Protein AF-A0A2W4MHC5-F1 (afdb_monomer_lite)

Structure (mmCIF, N/CA/C/O backbone):
data_AF-A0A2W4MHC5-F1
#
_entry.id   AF-A0A2W4MHC5-F1
#
loop_
_atom_site.group_PDB
_atom_site.id
_atom_site.type_symbol
_atom_site.label_atom_id
_atom_site.label_alt_id
_atom_site.label_comp_id
_atom_site.label_asym_id
_atom_site.label_entity_id
_atom_site.label_seq_id
_atom_site.pdbx_PDB_ins_code
_atom_site.Cartn_x
_atom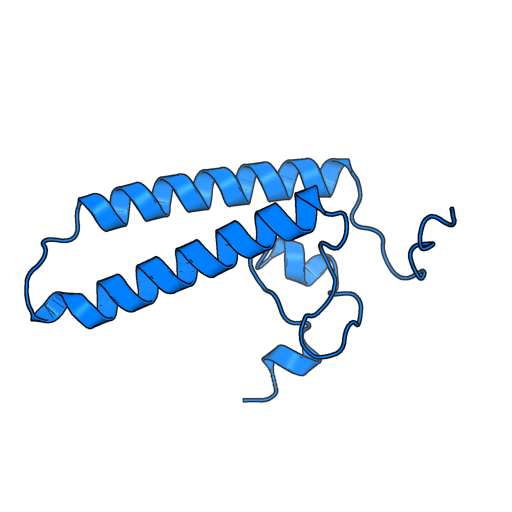_site.Cartn_y
_atom_site.Cartn_z
_atom_site.occupancy
_atom_site.B_iso_or_equiv
_atom_site.auth_seq_id
_atom_site.auth_comp_id
_atom_site.auth_asym_id
_atom_site.auth_atom_id
_atom_site.pdbx_PDB_model_num
ATOM 1 N N . MET A 1 1 ? -24.191 -15.139 8.089 1.00 38.94 1 MET A N 1
ATOM 2 C CA . MET A 1 1 ? -22.779 -15.408 7.753 1.00 38.94 1 MET A CA 1
ATOM 3 C C . MET A 1 1 ? -22.024 -14.161 8.155 1.00 38.94 1 MET A C 1
ATOM 5 O O . MET A 1 1 ? -22.230 -13.116 7.558 1.00 38.94 1 MET A O 1
ATOM 9 N N . THR A 1 2 ? -21.376 -14.237 9.312 1.00 36.88 2 THR A N 1
ATOM 10 C CA . THR A 1 2 ? -20.936 -13.095 10.118 1.00 36.88 2 THR A CA 1
ATOM 11 C C . THR A 1 2 ? -19.837 -12.324 9.402 1.00 36.88 2 THR A C 1
ATOM 13 O O . THR A 1 2 ? -18.741 -12.848 9.234 1.00 36.88 2 THR A O 1
ATOM 16 N N . ALA A 1 3 ? -20.142 -11.093 8.989 1.00 37.75 3 ALA A N 1
ATOM 17 C CA . ALA A 1 3 ? -19.126 -10.117 8.626 1.00 37.75 3 ALA A CA 1
ATOM 18 C C . ALA A 1 3 ? -18.165 -9.974 9.822 1.00 37.75 3 ALA A C 1
ATOM 20 O O . ALA A 1 3 ? -18.647 -9.722 10.935 1.00 37.75 3 ALA A O 1
ATOM 21 N N . PRO A 1 4 ? -16.850 -10.196 9.657 1.00 45.12 4 PRO A N 1
ATOM 22 C CA . PRO A 1 4 ? -15.910 -9.966 10.741 1.00 45.12 4 PRO A CA 1
ATOM 23 C C . PRO A 1 4 ? -15.960 -8.476 11.087 1.00 45.12 4 PRO A C 1
ATOM 25 O O . PRO A 1 4 ? -15.674 -7.620 10.254 1.00 45.12 4 PRO A O 1
ATOM 28 N N . GLN A 1 5 ? -16.419 -8.172 12.301 1.00 37.91 5 GLN A N 1
ATOM 29 C CA . GLN A 1 5 ? -16.481 -6.801 12.790 1.00 37.91 5 GLN A CA 1
ATOM 30 C C . GLN A 1 5 ? -15.057 -6.229 12.880 1.00 37.91 5 GLN A C 1
ATOM 32 O O . GLN A 1 5 ? -14.184 -6.908 13.432 1.00 37.91 5 GLN A O 1
ATOM 37 N N . PRO A 1 6 ? -14.813 -5.002 12.382 1.00 47.06 6 PRO A N 1
ATOM 38 C CA . PRO A 1 6 ? -13.512 -4.363 12.483 1.00 47.06 6 PRO A CA 1
ATOM 39 C C . PRO A 1 6 ? -13.233 -4.057 13.957 1.00 47.06 6 PRO A C 1
ATOM 41 O O . PRO A 1 6 ? -13.994 -3.358 14.628 1.00 47.06 6 PRO A O 1
ATOM 44 N N . ILE A 1 7 ? -12.154 -4.633 14.479 1.00 44.97 7 ILE A N 1
ATOM 45 C CA . ILE A 1 7 ? -11.640 -4.329 15.814 1.00 44.97 7 ILE A CA 1
ATOM 46 C C . ILE A 1 7 ? -11.216 -2.857 15.863 1.00 44.97 7 ILE A C 1
ATOM 48 O O . ILE A 1 7 ? -10.450 -2.379 15.031 1.00 44.97 7 ILE A O 1
ATOM 52 N N . ALA A 1 8 ? -11.792 -2.139 16.825 1.00 42.66 8 ALA A N 1
ATOM 53 C CA . ALA A 1 8 ? -11.696 -0.697 16.981 1.00 42.66 8 ALA A CA 1
ATOM 54 C C . ALA A 1 8 ? -10.255 -0.221 17.235 1.00 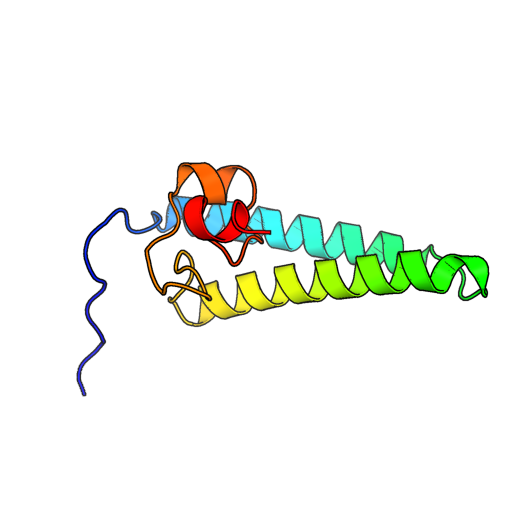42.66 8 ALA A C 1
ATOM 56 O O . ALA A 1 8 ? -9.596 -0.681 18.167 1.00 42.66 8 ALA A O 1
ATOM 57 N N . GLY A 1 9 ? -9.824 0.755 16.434 1.00 44.06 9 GLY A N 1
ATOM 58 C CA . GLY A 1 9 ? -8.581 1.508 16.597 1.00 44.06 9 GLY A CA 1
ATOM 59 C C . GLY A 1 9 ? -8.190 2.192 15.288 1.00 44.06 9 GLY A C 1
ATOM 60 O O . GLY A 1 9 ? -7.330 1.682 14.587 1.00 44.06 9 GLY A O 1
ATOM 61 N N . GLU A 1 10 ? -8.866 3.300 14.956 1.00 51.19 10 GLU A N 1
ATOM 62 C CA . GLU A 1 10 ? -8.645 4.140 13.759 1.00 51.19 10 GLU A CA 1
ATOM 63 C C . GLU A 1 10 ? -8.923 3.441 12.418 1.00 51.19 10 GLU A C 1
ATOM 65 O O . GLU A 1 10 ? -8.033 3.108 11.643 1.00 51.19 10 GLU A O 1
ATOM 70 N N . THR A 1 11 ? -10.206 3.256 12.099 1.00 58.47 11 THR A N 1
ATOM 71 C CA . THR A 1 11 ? -10.619 2.945 10.725 1.00 58.47 11 THR A CA 1
ATOM 72 C C . THR A 1 11 ? -10.156 4.064 9.796 1.00 58.47 11 THR A C 1
ATOM 74 O O . THR A 1 11 ? -10.546 5.220 9.984 1.00 58.47 11 THR A O 1
ATOM 77 N N . VAL A 1 12 ? -9.346 3.722 8.795 1.00 64.19 12 VAL A N 1
ATOM 78 C CA . VAL A 1 12 ? -8.962 4.636 7.715 1.00 64.19 12 VAL A CA 1
ATOM 79 C C . VAL A 1 12 ? -10.250 5.203 7.102 1.00 64.19 12 VAL A C 1
ATOM 81 O O . VAL A 1 12 ? -11.110 4.441 6.660 1.00 64.19 12 VAL A O 1
ATOM 84 N N . SER A 1 13 ? -10.429 6.530 7.142 1.00 73.69 13 SER A N 1
ATOM 85 C CA . SER A 1 13 ? -11.628 7.183 6.591 1.00 73.69 13 SER A CA 1
ATOM 86 C C . SER A 1 13 ? -11.812 6.794 5.116 1.00 73.69 13 SER A C 1
ATOM 88 O O . SER A 1 13 ? -10.812 6.708 4.400 1.00 73.69 13 SER A O 1
ATOM 90 N N . PRO A 1 14 ? -13.045 6.597 4.616 1.00 74.94 14 PRO A N 1
ATOM 91 C CA . PRO A 1 14 ? -13.279 6.306 3.200 1.00 74.94 14 PRO A CA 1
ATOM 92 C C . PRO A 1 14 ? -12.684 7.369 2.259 1.00 74.94 14 PRO A C 1
ATOM 94 O O . PRO A 1 14 ? -12.181 7.032 1.191 1.00 74.94 14 PRO A O 1
ATOM 97 N N . GLU A 1 15 ? -12.660 8.638 2.671 1.00 80.44 15 GLU A N 1
ATOM 98 C CA . GLU A 1 15 ? -12.024 9.731 1.916 1.00 80.44 15 GLU A CA 1
ATOM 99 C C . GLU A 1 15 ? -10.496 9.587 1.878 1.00 80.44 15 GLU A C 1
ATOM 101 O O . GLU A 1 15 ? -9.853 9.811 0.852 1.00 80.44 15 GLU A O 1
ATOM 106 N N . LEU A 1 16 ? -9.913 9.165 3.002 1.00 80.75 16 LEU A N 1
ATOM 107 C CA . LEU A 1 16 ? -8.485 8.906 3.117 1.00 80.75 16 LEU A CA 1
ATOM 108 C C . LEU A 1 16 ? -8.082 7.689 2.279 1.00 80.75 16 LEU A C 1
ATOM 110 O O . LEU A 1 16 ? -7.086 7.760 1.569 1.00 80.75 16 LEU A O 1
ATOM 114 N N . LEU A 1 17 ? -8.868 6.609 2.305 1.00 81.12 17 LEU A N 1
ATOM 115 C CA . LEU A 1 17 ? -8.656 5.435 1.455 1.00 81.12 17 LEU A CA 1
ATOM 116 C C . LEU A 1 17 ? -8.686 5.801 -0.031 1.00 81.12 17 LEU A C 1
ATOM 118 O O . LEU A 1 17 ? -7.817 5.357 -0.772 1.00 81.12 17 LEU A O 1
ATOM 122 N N . ALA A 1 18 ? -9.635 6.640 -0.460 1.00 81.44 18 ALA A N 1
ATOM 123 C CA . ALA A 1 18 ? -9.707 7.100 -1.845 1.00 81.44 18 ALA A CA 1
ATOM 124 C C . ALA A 1 18 ? -8.460 7.904 -2.254 1.00 81.44 18 ALA A C 1
ATOM 126 O O . ALA A 1 18 ? -7.912 7.679 -3.331 1.00 81.44 18 ALA A O 1
ATOM 127 N N . ARG A 1 19 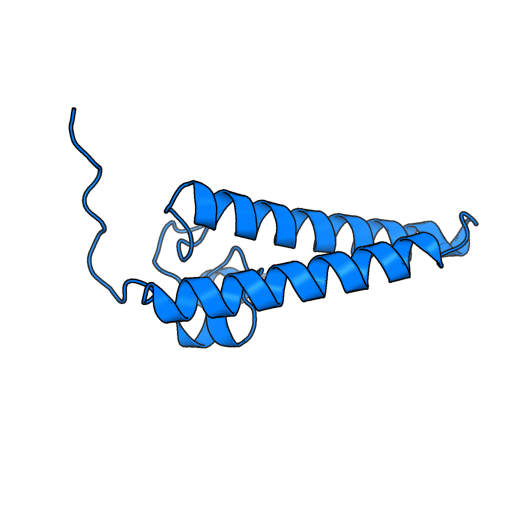? -7.972 8.795 -1.378 1.00 89.12 19 ARG A N 1
ATOM 128 C CA . ARG A 1 19 ? -6.733 9.554 -1.616 1.00 89.12 19 ARG A CA 1
ATOM 129 C C . ARG A 1 19 ? -5.507 8.642 -1.697 1.00 89.12 19 ARG A C 1
ATOM 131 O O . ARG A 1 19 ? -4.738 8.759 -2.641 1.00 89.12 19 ARG A O 1
ATOM 138 N N . LEU A 1 20 ? -5.346 7.732 -0.734 1.00 84.62 20 LEU A N 1
ATOM 139 C CA . LEU A 1 20 ? -4.208 6.806 -0.697 1.00 84.62 20 LEU A CA 1
ATOM 140 C C . LEU A 1 20 ? -4.226 5.848 -1.894 1.00 84.62 20 LEU A C 1
ATOM 142 O O . LEU A 1 20 ? -3.172 5.526 -2.428 1.00 84.62 20 LEU A O 1
ATOM 146 N N . ARG A 1 21 ? -5.412 5.424 -2.350 1.00 85.69 21 ARG A N 1
ATOM 147 C CA . ARG A 1 21 ? -5.560 4.606 -3.559 1.00 85.69 21 ARG A CA 1
ATOM 148 C C . ARG A 1 21 ? -5.063 5.345 -4.801 1.00 85.69 21 ARG A C 1
ATOM 150 O O . ARG A 1 21 ? -4.265 4.783 -5.537 1.00 85.69 21 ARG A O 1
ATOM 157 N N . ALA A 1 22 ? -5.494 6.592 -5.001 1.00 88.88 22 ALA A N 1
ATOM 158 C CA . ALA A 1 22 ? -5.047 7.400 -6.136 1.00 88.88 22 ALA A CA 1
ATOM 159 C C . ALA A 1 22 ? -3.522 7.613 -6.122 1.00 88.88 22 ALA A C 1
ATOM 161 O O . ALA A 1 22 ? -2.871 7.518 -7.157 1.00 88.88 22 ALA A O 1
ATOM 162 N N . GLU A 1 23 ? -2.943 7.840 -4.940 1.00 89.50 23 GLU A N 1
ATOM 163 C CA . GLU A 1 23 ? -1.493 7.974 -4.777 1.00 89.50 23 GLU A CA 1
ATOM 164 C C . G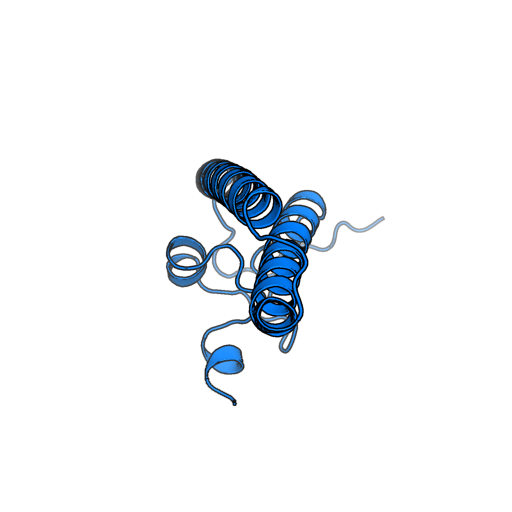LU A 1 23 ? -0.746 6.670 -5.105 1.00 89.50 23 GLU A C 1
ATOM 166 O O . GLU A 1 23 ? 0.260 6.697 -5.810 1.00 89.50 23 GLU A O 1
ATOM 171 N N . LEU A 1 24 ? -1.251 5.517 -4.655 1.00 88.44 24 LEU A N 1
ATOM 172 C CA . LEU A 1 24 ? -0.679 4.208 -4.990 1.00 88.44 24 LEU A CA 1
ATOM 173 C C . LEU A 1 24 ? -0.776 3.894 -6.492 1.00 88.44 24 LEU A C 1
ATOM 175 O O . LEU A 1 24 ? 0.144 3.302 -7.054 1.00 88.44 24 LEU A O 1
ATOM 179 N N . GLU A 1 25 ? -1.868 4.290 -7.150 1.00 90.31 25 GLU A N 1
ATOM 180 C CA . GLU A 1 25 ? -2.049 4.123 -8.597 1.00 90.31 25 GLU A CA 1
ATOM 181 C C . GLU A 1 25 ? -1.036 4.970 -9.386 1.00 90.31 25 GLU A C 1
ATOM 183 O O . GLU A 1 25 ? -0.367 4.441 -10.275 1.00 90.31 25 GLU A O 1
ATOM 188 N N . GLU A 1 26 ? -0.828 6.231 -9.000 1.00 91.44 26 GLU A N 1
ATOM 189 C CA . GLU A 1 26 ? 0.209 7.090 -9.588 1.00 91.44 26 GLU A CA 1
ATOM 190 C C . GLU A 1 26 ? 1.616 6.505 -9.372 1.00 91.44 26 GLU A C 1
ATOM 192 O O . GLU A 1 26 ? 2.421 6.423 -10.304 1.00 91.44 26 GLU A O 1
ATOM 197 N N . GLN A 1 27 ? 1.910 6.030 -8.156 1.00 88.44 27 GLN A N 1
ATOM 198 C CA . GLN A 1 27 ? 3.186 5.380 -7.842 1.00 88.44 27 GLN A CA 1
ATOM 199 C C . GLN A 1 27 ? 3.422 4.134 -8.701 1.00 88.44 27 GLN A C 1
ATOM 201 O O . GLN A 1 27 ? 4.540 3.912 -9.176 1.00 88.44 27 GLN A O 1
ATOM 206 N N . ARG A 1 28 ? 2.378 3.328 -8.921 1.00 91.12 28 ARG A N 1
ATOM 207 C CA . ARG A 1 28 ? 2.431 2.141 -9.778 1.00 91.12 28 ARG A CA 1
ATOM 208 C C . ARG A 1 28 ? 2.779 2.517 -11.215 1.00 91.12 28 ARG A C 1
ATOM 210 O O . ARG A 1 28 ? 3.692 1.925 -11.787 1.00 91.12 28 ARG A O 1
ATOM 217 N N . GLU A 1 29 ? 2.082 3.493 -11.790 1.00 92.50 29 GLU A N 1
ATOM 218 C CA . GLU A 1 29 ? 2.341 3.955 -13.159 1.00 92.50 29 GLU A CA 1
ATOM 219 C C . GLU A 1 29 ? 3.763 4.501 -13.308 1.00 92.50 29 GLU A C 1
ATOM 221 O O . GLU A 1 29 ? 4.491 4.106 -14.221 1.00 92.50 29 GLU A O 1
ATOM 226 N N . ALA A 1 30 ? 4.208 5.327 -12.358 1.00 86.88 30 ALA A N 1
ATOM 227 C CA . ALA A 1 30 ? 5.567 5.851 -12.340 1.00 86.88 30 ALA A CA 1
ATOM 228 C C . ALA A 1 30 ? 6.623 4.739 -12.238 1.00 86.88 30 ALA A C 1
ATOM 230 O O . ALA A 1 30 ? 7.711 4.866 -12.808 1.00 86.88 30 ALA A O 1
ATOM 231 N N . ARG A 1 31 ? 6.337 3.650 -11.509 1.00 85.94 31 ARG A N 1
ATOM 232 C CA . ARG A 1 31 ? 7.269 2.525 -11.372 1.00 85.94 31 ARG A CA 1
ATOM 233 C C . ARG A 1 31 ? 7.316 1.653 -12.621 1.00 85.94 31 ARG A C 1
ATOM 235 O O . ARG A 1 31 ? 8.401 1.208 -12.986 1.00 85.94 31 ARG A O 1
ATOM 242 N N . LEU A 1 32 ? 6.178 1.448 -13.280 1.00 83.19 32 LEU A N 1
ATOM 243 C CA . LEU A 1 32 ? 6.103 0.733 -14.554 1.00 83.19 32 LEU A CA 1
ATOM 244 C C . LEU A 1 32 ? 6.889 1.462 -15.646 1.00 83.19 32 LEU A C 1
ATOM 246 O O . LEU A 1 32 ? 7.741 0.843 -16.274 1.00 83.19 32 LEU A O 1
ATOM 250 N N . ALA A 1 33 ? 6.706 2.778 -15.783 1.00 84.81 33 ALA A N 1
ATOM 251 C CA . ALA A 1 33 ? 7.467 3.576 -16.744 1.00 84.81 33 ALA A CA 1
ATOM 252 C C . ALA A 1 33 ? 8.987 3.477 -16.502 1.00 84.81 33 ALA A C 1
ATOM 254 O O . ALA A 1 33 ? 9.758 3.262 -17.432 1.00 84.81 33 ALA A O 1
ATOM 255 N N . GLN A 1 34 ? 9.423 3.540 -15.237 1.00 81.50 34 GLN A N 1
ATOM 256 C CA . GLN A 1 34 ? 10.834 3.337 -14.879 1.00 81.50 34 GLN A CA 1
ATOM 257 C C . GLN A 1 34 ? 11.350 1.942 -15.260 1.00 81.50 34 GLN A C 1
ATOM 259 O O . GLN A 1 34 ? 12.485 1.815 -15.704 1.00 81.50 34 GLN A O 1
ATOM 264 N N . LEU A 1 35 ? 10.546 0.891 -15.076 1.00 75.12 35 LEU A N 1
ATOM 265 C CA . LEU A 1 35 ? 10.916 -0.481 -15.437 1.00 75.12 35 LEU A CA 1
ATOM 266 C C . LEU A 1 35 ? 11.053 -0.676 -16.952 1.00 75.12 35 LEU A C 1
ATOM 268 O O . LEU A 1 35 ? 11.916 -1.439 -17.382 1.00 75.12 35 LEU A O 1
ATOM 272 N N . GLU A 1 36 ? 10.226 0.000 -17.749 1.00 81.38 36 GLU A N 1
ATOM 273 C CA . GLU A 1 36 ? 10.299 -0.035 -19.214 1.00 81.38 36 GLU A CA 1
ATOM 274 C C . GLU A 1 36 ? 11.558 0.656 -19.756 1.00 81.38 36 GLU A C 1
ATOM 276 O O . GLU A 1 36 ? 12.097 0.241 -20.782 1.00 81.38 36 GLU A O 1
ATOM 281 N N . GLU A 1 37 ? 12.048 1.681 -19.056 1.00 76.56 37 GLU A N 1
ATOM 282 C CA . GLU A 1 37 ? 13.270 2.406 -19.417 1.00 76.56 37 GLU A CA 1
ATOM 283 C C . GLU A 1 37 ? 14.559 1.674 -19.013 1.00 76.56 37 GLU A C 1
ATOM 285 O O . GLU A 1 37 ? 15.615 1.974 -19.570 1.00 76.56 37 GLU A O 1
ATOM 290 N N . ILE A 1 38 ? 14.489 0.709 -18.085 1.00 67.06 38 ILE A N 1
ATOM 291 C CA . ILE A 1 38 ? 15.648 -0.070 -17.631 1.00 67.06 38 ILE A CA 1
ATOM 292 C C . ILE A 1 38 ? 16.025 -1.129 -18.689 1.00 67.06 38 ILE A C 1
ATOM 294 O O . ILE A 1 38 ? 15.292 -2.116 -18.871 1.00 67.06 38 ILE A O 1
ATOM 298 N N . PRO A 1 39 ? 17.178 -0.988 -19.376 1.00 64.56 39 PRO A N 1
ATOM 299 C CA . PRO A 1 39 ? 17.661 -2.000 -20.303 1.00 64.56 39 PRO A CA 1
ATOM 300 C C . PRO A 1 39 ? 17.957 -3.323 -19.575 1.00 64.56 39 PRO A C 1
ATOM 302 O O . PRO A 1 39 ? 18.290 -3.378 -18.394 1.00 64.56 39 PRO A O 1
ATOM 305 N N . ALA A 1 40 ? 17.759 -4.442 -20.274 1.00 61.38 40 ALA A N 1
ATOM 306 C CA . ALA A 1 40 ? 17.866 -5.784 -19.699 1.00 61.38 40 ALA A CA 1
ATOM 307 C C . ALA A 1 40 ? 19.314 -6.323 -19.677 1.00 61.38 40 ALA A C 1
ATOM 309 O O . ALA A 1 40 ? 19.541 -7.484 -20.026 1.00 61.38 40 ALA A O 1
ATOM 310 N N . ASP A 1 41 ? 20.304 -5.501 -19.324 1.00 68.31 41 ASP A N 1
ATOM 311 C CA . ASP A 1 41 ? 21.703 -5.913 -19.187 1.00 68.31 41 ASP A CA 1
ATOM 312 C C . ASP A 1 41 ? 22.102 -6.288 -17.744 1.00 68.31 41 ASP A C 1
ATOM 314 O O . ASP A 1 41 ? 21.402 -6.059 -16.760 1.00 68.31 41 ASP A O 1
ATOM 318 N N . GLU A 1 42 ? 23.219 -7.012 -17.625 1.00 58.25 42 GLU A N 1
ATOM 319 C CA . GLU A 1 42 ? 23.602 -7.819 -16.455 1.00 58.25 42 GLU A CA 1
ATOM 320 C C . GLU A 1 42 ? 23.856 -7.015 -15.166 1.00 58.25 42 GLU A C 1
ATOM 322 O O . GLU A 1 42 ? 23.662 -7.550 -14.071 1.00 58.25 42 GLU A O 1
ATOM 327 N N . VAL A 1 43 ? 24.219 -5.735 -15.285 1.00 60.56 43 VAL A N 1
ATOM 328 C CA . VAL A 1 43 ? 24.434 -4.812 -14.155 1.00 60.56 43 VAL A CA 1
ATOM 329 C C . VAL A 1 43 ? 23.103 -4.341 -13.545 1.00 60.56 43 VAL A C 1
ATOM 331 O O . VAL A 1 43 ? 23.063 -3.941 -12.381 1.00 60.56 43 VAL A O 1
ATOM 334 N N . GLU A 1 44 ? 21.988 -4.502 -14.262 1.00 60.59 44 GLU A N 1
ATOM 335 C CA . GLU A 1 44 ? 20.679 -3.979 -13.870 1.00 60.59 44 GLU A CA 1
ATOM 336 C C . GLU A 1 44 ? 19.734 -4.985 -13.212 1.00 60.59 44 GLU A C 1
ATOM 338 O O . GLU A 1 44 ? 18.668 -4.604 -12.731 1.00 60.59 44 GLU A O 1
ATOM 343 N N . ARG A 1 45 ? 20.135 -6.256 -13.077 1.00 69.75 45 ARG A N 1
ATOM 344 C CA . ARG A 1 45 ? 19.321 -7.283 -12.398 1.00 69.75 45 ARG A CA 1
ATOM 345 C C . ARG A 1 45 ? 18.932 -6.896 -10.972 1.00 69.75 45 ARG A C 1
ATOM 347 O O . ARG A 1 45 ? 17.769 -6.990 -10.617 1.00 69.75 45 ARG A O 1
ATOM 354 N N . ALA A 1 46 ? 19.872 -6.383 -10.180 1.00 76.69 46 ALA A N 1
ATOM 355 C CA . ALA A 1 46 ? 19.575 -5.971 -8.806 1.00 76.69 46 ALA A CA 1
ATOM 356 C C . ALA A 1 46 ? 18.624 -4.758 -8.736 1.00 76.69 46 ALA A C 1
ATOM 358 O O . ALA A 1 46 ? 17.826 -4.651 -7.805 1.00 76.69 46 ALA A O 1
ATOM 359 N N . PHE A 1 47 ? 18.697 -3.850 -9.717 1.00 73.81 47 PHE A N 1
ATOM 360 C CA . PHE A 1 47 ? 17.787 -2.705 -9.822 1.00 73.81 47 PHE A CA 1
ATOM 361 C C . PHE A 1 47 ? 16.385 -3.138 -10.250 1.00 73.81 47 PHE A C 1
ATOM 363 O O . PHE A 1 47 ? 15.403 -2.675 -9.667 1.00 73.81 47 PHE A O 1
ATOM 370 N N . ARG A 1 48 ? 16.299 -4.065 -11.208 1.00 75.56 48 ARG A N 1
ATOM 371 C CA . ARG A 1 48 ? 15.052 -4.697 -11.637 1.00 75.56 48 ARG A CA 1
ATOM 372 C C . ARG A 1 48 ? 14.395 -5.476 -10.499 1.00 75.56 48 ARG A C 1
ATOM 374 O O . ARG A 1 48 ? 13.237 -5.212 -10.210 1.00 75.56 48 ARG A O 1
ATOM 381 N N . ASP A 1 49 ? 15.135 -6.320 -9.784 1.00 82.56 49 ASP A N 1
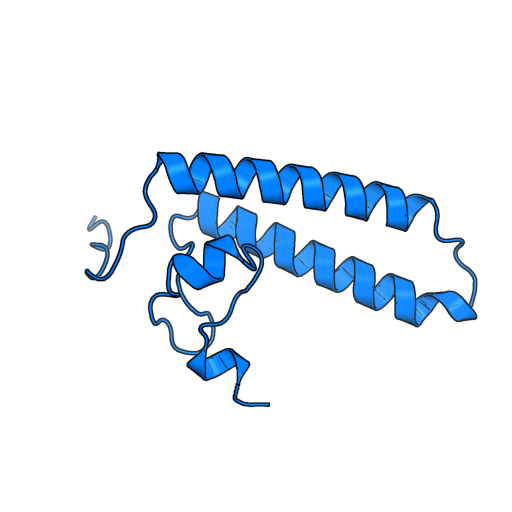ATOM 382 C CA . ASP A 1 49 ? 14.606 -7.099 -8.654 1.00 82.56 49 ASP A CA 1
ATOM 383 C C . ASP A 1 49 ? 14.037 -6.189 -7.550 1.00 82.56 49 ASP A C 1
ATOM 385 O O . ASP A 1 49 ? 13.010 -6.485 -6.941 1.00 82.56 49 ASP A O 1
ATOM 389 N N . LEU A 1 50 ? 14.698 -5.057 -7.272 1.00 82.94 50 LEU A N 1
ATOM 390 C CA . LEU A 1 50 ? 14.199 -4.074 -6.308 1.00 82.94 50 LEU A CA 1
ATOM 391 C C . LEU A 1 50 ? 12.938 -3.363 -6.821 1.00 82.94 50 LEU A C 1
ATOM 393 O O . LEU A 1 50 ? 12.053 -3.024 -6.039 1.00 82.94 50 LEU A O 1
ATOM 397 N N . ALA A 1 51 ? 12.862 -3.102 -8.125 1.00 80.06 51 ALA A N 1
ATOM 398 C CA . ALA A 1 51 ? 11.709 -2.482 -8.758 1.00 80.06 51 ALA A CA 1
ATOM 399 C C . ALA A 1 51 ? 10.488 -3.396 -8.834 1.00 80.06 51 ALA A C 1
ATOM 401 O O . ALA A 1 51 ? 9.395 -2.925 -8.532 1.00 80.06 51 ALA A O 1
ATOM 402 N N . GLU A 1 52 ? 10.686 -4.672 -9.148 1.00 84.44 52 GLU A N 1
ATOM 403 C CA . GLU A 1 52 ? 9.645 -5.698 -9.132 1.00 84.44 52 GLU A CA 1
ATOM 404 C C . GLU A 1 52 ? 9.113 -5.907 -7.710 1.00 84.44 52 GLU A C 1
ATOM 406 O O . GLU A 1 52 ? 7.910 -5.814 -7.502 1.00 84.44 52 GLU A O 1
ATOM 411 N N . LYS A 1 53 ? 9.985 -6.036 -6.699 1.00 85.00 53 LYS A N 1
ATOM 412 C CA . LYS A 1 53 ? 9.541 -6.135 -5.294 1.00 85.00 53 LYS A CA 1
ATOM 413 C C . LYS A 1 53 ? 8.733 -4.929 -4.830 1.00 85.00 53 LYS A C 1
ATOM 415 O O . LYS A 1 53 ? 7.730 -5.083 -4.145 1.00 85.00 53 LYS A O 1
ATOM 420 N N . ALA A 1 54 ? 9.162 -3.721 -5.194 1.00 82.19 54 ALA A N 1
ATOM 421 C CA . ALA A 1 54 ? 8.408 -2.517 -4.858 1.00 82.19 54 ALA A CA 1
ATOM 422 C C . ALA A 1 54 ? 7.022 -2.515 -5.528 1.00 82.19 54 ALA A C 1
ATOM 424 O O . ALA A 1 54 ? 6.054 -2.072 -4.918 1.00 82.19 54 ALA A O 1
ATOM 425 N N . LEU A 1 55 ? 6.922 -3.022 -6.762 1.00 84.25 55 LEU A N 1
ATOM 426 C CA . LEU A 1 55 ? 5.649 -3.175 -7.461 1.00 84.25 55 LEU A CA 1
ATOM 427 C C . LEU A 1 55 ? 4.749 -4.205 -6.763 1.00 84.25 55 LEU A C 1
ATOM 429 O O . LEU A 1 55 ? 3.588 -3.903 -6.508 1.00 84.25 55 LEU A O 1
ATOM 433 N N . GLU A 1 56 ? 5.294 -5.361 -6.377 1.00 86.81 56 GLU A N 1
ATOM 434 C CA . GLU A 1 56 ? 4.573 -6.391 -5.614 1.00 86.81 56 GLU A CA 1
ATOM 435 C C . GLU A 1 56 ? 4.024 -5.839 -4.287 1.00 86.81 56 GLU A C 1
ATOM 437 O O . GLU A 1 56 ? 2.880 -6.109 -3.926 1.00 86.81 56 GLU A O 1
ATOM 442 N N . GLU A 1 57 ? 4.797 -5.017 -3.569 1.00 83.94 57 GLU A N 1
ATOM 443 C CA . GLU A 1 57 ? 4.344 -4.375 -2.326 1.00 83.94 57 GLU A CA 1
ATOM 444 C C . GLU A 1 57 ? 3.162 -3.413 -2.554 1.00 83.94 57 GLU A C 1
ATOM 446 O O . GLU A 1 57 ? 2.229 -3.369 -1.742 1.00 83.94 57 GLU A O 1
ATOM 451 N N . ILE A 1 58 ? 3.178 -2.659 -3.660 1.00 84.44 58 ILE A N 1
ATOM 452 C CA . ILE A 1 58 ? 2.090 -1.750 -4.055 1.00 84.44 58 ILE A CA 1
ATOM 453 C C . ILE A 1 58 ? 0.844 -2.549 -4.450 1.00 84.44 58 ILE A C 1
ATOM 455 O O . ILE A 1 58 ? -0.256 -2.242 -3.990 1.00 84.44 58 ILE A O 1
ATOM 459 N N . GLU A 1 59 ? 0.997 -3.594 -5.262 1.00 86.38 59 GLU A N 1
ATOM 460 C CA . GLU A 1 59 ? -0.115 -4.452 -5.682 1.00 86.38 59 GLU A CA 1
ATOM 461 C C . GLU A 1 59 ? -0.758 -5.152 -4.480 1.00 86.38 59 GLU A C 1
ATOM 463 O O . GLU A 1 59 ? -1.975 -5.085 -4.308 1.00 86.38 59 GLU A O 1
ATOM 468 N N . ALA A 1 60 ? 0.047 -5.690 -3.562 1.00 84.38 60 ALA A N 1
ATOM 469 C CA . ALA A 1 60 ? -0.446 -6.260 -2.313 1.00 84.38 60 ALA A CA 1
ATOM 470 C C . ALA A 1 60 ? -1.167 -5.219 -1.437 1.00 84.38 60 ALA A C 1
ATOM 472 O O . ALA A 1 60 ? -2.104 -5.547 -0.708 1.00 84.38 60 ALA A O 1
ATOM 473 N N . ALA A 1 61 ? -0.747 -3.949 -1.451 1.00 82.50 61 ALA A N 1
ATOM 474 C CA . ALA A 1 61 ? -1.472 -2.874 -0.771 1.00 82.50 61 ALA A CA 1
ATOM 475 C C . ALA A 1 61 ? -2.858 -2.635 -1.387 1.00 82.50 61 ALA A C 1
ATOM 477 O O . ALA A 1 61 ? -3.839 -2.551 -0.645 1.00 82.50 61 ALA A O 1
ATOM 478 N N . LEU A 1 62 ? -2.952 -2.597 -2.717 1.00 82.50 62 LEU A N 1
ATOM 479 C CA . LEU A 1 62 ? -4.215 -2.444 -3.442 1.00 82.50 62 LEU A CA 1
ATOM 480 C C . LEU A 1 62 ? -5.159 -3.631 -3.206 1.00 82.50 62 LEU A C 1
ATOM 482 O O . LEU A 1 62 ? -6.327 -3.423 -2.878 1.00 82.50 62 LEU A O 1
ATOM 486 N N . GLU A 1 63 ? -4.655 -4.864 -3.259 1.00 84.94 63 GLU A N 1
ATOM 487 C CA . GLU A 1 63 ? -5.449 -6.060 -2.952 1.00 84.94 63 GLU A CA 1
ATOM 488 C C . GLU A 1 63 ? -6.003 -6.027 -1.524 1.00 84.94 63 GLU A C 1
ATOM 490 O O . GLU A 1 63 ? -7.162 -6.371 -1.291 1.00 84.94 63 GLU A O 1
ATOM 495 N N . ARG A 1 64 ? -5.211 -5.558 -0.549 1.00 81.94 64 ARG A N 1
ATOM 496 C CA . ARG A 1 64 ? -5.672 -5.377 0.837 1.00 81.94 64 ARG A CA 1
ATOM 497 C C . ARG A 1 64 ? -6.778 -4.327 0.942 1.00 81.94 64 ARG A C 1
ATOM 499 O O . ARG A 1 64 ? -7.669 -4.485 1.782 1.00 81.94 64 ARG A O 1
ATOM 506 N N . ILE A 1 65 ? -6.736 -3.272 0.123 1.00 80.81 65 ILE A N 1
ATOM 507 C CA . ILE A 1 65 ? -7.804 -2.261 0.050 1.00 80.81 65 ILE A CA 1
ATOM 508 C C . ILE A 1 65 ? -9.078 -2.906 -0.489 1.00 80.81 65 ILE A C 1
ATOM 510 O O . ILE A 1 65 ? -10.126 -2.789 0.146 1.00 80.81 65 ILE A O 1
ATOM 514 N N . ASP A 1 66 ? -8.982 -3.632 -1.602 1.00 79.62 66 ASP A N 1
ATOM 515 C CA . ASP A 1 66 ? -10.133 -4.286 -2.229 1.00 79.62 66 ASP A CA 1
ATOM 516 C C . ASP A 1 66 ? -10.718 -5.403 -1.339 1.00 79.62 66 ASP A C 1
ATOM 518 O O . ASP A 1 66 ? -11.935 -5.592 -1.287 1.00 79.62 66 ASP A O 1
ATOM 522 N N . ALA A 1 67 ? -9.880 -6.089 -0.557 1.00 81.00 67 ALA A N 1
ATOM 523 C CA . ALA A 1 67 ? -10.293 -7.072 0.446 1.00 81.00 67 ALA A CA 1
ATOM 524 C C . ALA A 1 67 ? -10.829 -6.448 1.754 1.00 81.00 67 ALA A C 1
ATOM 526 O O . ALA A 1 67 ? -11.351 -7.168 2.608 1.00 81.00 67 ALA A O 1
ATOM 527 N N . GLY A 1 68 ? -10.701 -5.130 1.940 1.00 80.06 68 GLY A N 1
ATOM 528 C CA . GLY A 1 68 ? -11.151 -4.420 3.142 1.00 80.06 68 GLY A CA 1
ATOM 529 C C . GLY A 1 68 ? -10.313 -4.690 4.400 1.00 80.06 68 GLY A C 1
ATOM 530 O O . GLY A 1 68 ? -10.770 -4.413 5.508 1.00 80.06 68 GLY A O 1
ATOM 531 N N . VAL A 1 69 ? -9.101 -5.230 4.245 1.00 80.06 69 VAL A N 1
ATOM 532 C CA . VAL A 1 69 ? -8.156 -5.541 5.341 1.00 80.06 69 VAL A CA 1
ATOM 533 C C . VAL A 1 69 ? -6.959 -4.586 5.380 1.00 80.06 69 VAL A C 1
ATOM 535 O O . VAL A 1 69 ? -6.018 -4.774 6.152 1.00 80.06 69 VAL A O 1
ATOM 538 N N . TYR A 1 70 ? -6.971 -3.558 4.532 1.00 81.44 70 TYR A N 1
ATOM 539 C CA . TYR A 1 70 ? -5.940 -2.533 4.493 1.00 81.44 70 TYR A CA 1
ATOM 540 C C . TYR A 1 70 ? -5.799 -1.809 5.834 1.00 81.44 70 TYR A C 1
ATOM 542 O O . TYR A 1 70 ? -6.780 -1.499 6.508 1.00 81.44 70 TYR A O 1
ATOM 550 N N . GLY A 1 71 ? -4.551 -1.536 6.214 1.00 81.25 71 GLY A N 1
ATOM 551 C CA . GLY A 1 71 ? -4.216 -0.987 7.524 1.00 81.25 71 GLY A CA 1
ATOM 552 C C . GLY A 1 71 ? -4.009 -2.034 8.620 1.00 81.25 71 GLY A C 1
ATOM 553 O O . GLY A 1 71 ? -3.896 -1.657 9.780 1.00 81.25 71 GLY A O 1
ATOM 554 N N . LEU A 1 72 ? -3.899 -3.326 8.289 1.00 84.81 72 LEU A N 1
ATOM 555 C CA . LEU A 1 72 ? -3.443 -4.370 9.213 1.00 84.81 72 LEU A CA 1
ATOM 556 C C . LEU A 1 72 ? -1.998 -4.784 8.912 1.00 84.81 72 LEU A C 1
ATOM 558 O O . LEU A 1 72 ? -1.610 -4.959 7.758 1.00 84.81 72 LEU A O 1
ATOM 562 N N . CYS A 1 73 ? -1.198 -4.945 9.966 1.00 85.44 73 CYS A N 1
ATOM 563 C CA . CYS A 1 73 ? 0.176 -5.425 9.869 1.00 85.44 73 CYS A CA 1
ATOM 564 C C . CYS A 1 73 ? 0.202 -6.918 9.533 1.00 85.44 73 CYS A C 1
ATOM 566 O O . CYS A 1 73 ? -0.350 -7.715 10.287 1.00 85.44 73 CYS A O 1
ATOM 568 N N . GLU A 1 74 ? 0.928 -7.335 8.499 1.00 83.94 74 GLU A N 1
ATOM 569 C CA . GLU A 1 74 ? 0.994 -8.756 8.123 1.00 83.94 74 GLU A CA 1
ATOM 570 C C . GLU A 1 74 ? 1.604 -9.638 9.221 1.00 83.94 74 GLU A C 1
ATOM 572 O O . GLU A 1 74 ? 1.160 -10.762 9.449 1.00 83.94 74 GLU A O 1
ATOM 577 N N . ARG A 1 75 ? 2.580 -9.106 9.967 1.00 84.62 75 ARG A N 1
ATOM 578 C CA . ARG A 1 75 ? 3.342 -9.868 10.967 1.00 84.62 75 ARG A CA 1
ATOM 579 C C . ARG A 1 75 ? 2.622 -10.030 12.301 1.00 84.62 75 ARG A C 1
ATOM 581 O O . ARG A 1 75 ? 2.657 -11.106 12.888 1.00 84.62 75 ARG A O 1
ATOM 588 N N . CYS A 1 76 ? 2.037 -8.954 12.821 1.00 85.56 76 CYS A N 1
ATOM 589 C CA . CYS A 1 76 ? 1.403 -8.960 14.143 1.00 85.56 76 CYS A CA 1
ATOM 590 C C . CYS A 1 76 ? -0.117 -8.807 14.097 1.00 85.56 76 CYS A C 1
ATOM 592 O O . CYS A 1 76 ? -0.742 -8.838 15.153 1.00 85.56 76 CYS A O 1
ATOM 594 N N . GLN A 1 77 ? -0.701 -8.627 12.907 1.00 82.56 77 GLN A N 1
ATOM 595 C CA . GLN A 1 77 ? -2.140 -8.433 12.691 1.00 82.56 77 GLN A CA 1
ATOM 596 C C . GLN A 1 77 ? -2.724 -7.241 13.473 1.00 82.56 77 GLN A C 1
ATOM 598 O O . GLN A 1 77 ? -3.936 -7.113 13.621 1.00 82.56 77 GLN A O 1
ATOM 603 N N . ALA A 1 78 ? -1.862 -6.351 13.973 1.00 82.44 78 ALA A N 1
ATOM 604 C CA . ALA A 1 78 ? -2.260 -5.130 14.656 1.00 82.44 78 ALA A CA 1
ATOM 605 C C . ALA A 1 78 ? -2.556 -4.016 13.639 1.00 82.44 78 ALA A C 1
ATOM 607 O O . ALA A 1 78 ? -1.928 -3.995 12.572 1.00 82.44 78 ALA A O 1
ATOM 608 N N . PRO A 1 79 ? -3.445 -3.065 13.974 1.00 80.94 79 PRO A N 1
ATOM 609 C CA . PRO A 1 79 ? -3.691 -1.904 13.131 1.00 80.94 79 PRO A CA 1
ATOM 610 C C . PRO A 1 79 ? -2.408 -1.086 12.934 1.00 80.94 79 PRO A C 1
ATOM 612 O O . PRO A 1 79 ? -1.634 -0.846 13.866 1.00 80.94 79 PRO A O 1
ATOM 615 N N . ILE A 1 80 ? -2.166 -0.681 11.692 1.00 83.88 80 ILE A N 1
ATOM 616 C CA . ILE A 1 80 ? -1.112 0.248 11.297 1.00 83.88 80 ILE A CA 1
ATOM 617 C C . ILE A 1 80 ? -1.660 1.656 11.510 1.00 83.88 80 ILE A C 1
ATOM 619 O O . ILE A 1 80 ? -2.769 1.968 11.084 1.00 83.88 80 ILE A O 1
ATOM 623 N N . SER A 1 81 ? -0.880 2.516 12.165 1.00 81.56 81 SER A N 1
ATOM 624 C CA . SER A 1 81 ? -1.293 3.896 12.400 1.00 81.56 81 SER A CA 1
ATOM 625 C C . SER A 1 81 ? -1.539 4.633 11.084 1.00 81.56 81 SER A C 1
ATOM 627 O O . SER A 1 81 ? -0.736 4.553 10.150 1.00 81.56 81 SER A O 1
ATOM 629 N N . VAL A 1 82 ? -2.615 5.419 11.040 1.00 78.88 82 VAL A N 1
ATOM 630 C CA . VAL A 1 82 ? -2.978 6.228 9.870 1.00 78.88 82 VAL A CA 1
ATOM 631 C C . VAL A 1 82 ? -1.829 7.145 9.453 1.00 78.88 82 VAL A C 1
ATOM 633 O O . VAL A 1 82 ? -1.439 7.141 8.292 1.00 78.88 82 VAL A O 1
ATOM 636 N N . ALA A 1 83 ? -1.195 7.818 10.417 1.00 81.62 83 ALA A N 1
ATOM 637 C CA . ALA A 1 83 ? -0.046 8.688 10.164 1.00 81.62 83 ALA A CA 1
ATOM 638 C C . ALA A 1 83 ? 1.131 7.973 9.470 1.00 81.62 83 ALA A C 1
ATOM 640 O O . ALA A 1 83 ? 1.944 8.619 8.821 1.00 81.62 83 ALA A O 1
ATOM 641 N N . ARG A 1 84 ? 1.254 6.643 9.601 1.00 82.19 84 ARG A N 1
ATOM 642 C CA . ARG A 1 84 ? 2.263 5.867 8.869 1.00 82.19 84 ARG A CA 1
ATOM 643 C C . ARG A 1 84 ? 1.800 5.528 7.460 1.00 82.19 84 ARG A C 1
ATOM 645 O O . ARG A 1 84 ? 2.610 5.630 6.549 1.00 82.19 84 ARG A O 1
ATOM 652 N N . LEU A 1 85 ? 0.534 5.156 7.285 1.00 81.81 85 LEU A N 1
ATOM 653 C CA . LEU A 1 85 ? -0.048 4.905 5.963 1.00 81.81 85 LEU A CA 1
ATOM 654 C C . LEU A 1 85 ? -0.082 6.176 5.102 1.00 81.81 85 LEU A C 1
ATOM 656 O O . LEU A 1 85 ? 0.051 6.081 3.894 1.00 81.81 85 LEU A O 1
ATOM 660 N N . GLU A 1 86 ? -0.193 7.358 5.712 1.00 77.94 86 GLU A N 1
ATOM 661 C CA . GLU A 1 86 ? -0.066 8.646 5.013 1.00 77.94 86 GLU A CA 1
ATOM 662 C C . GLU A 1 86 ? 1.363 8.958 4.550 1.00 77.94 86 GLU A C 1
ATOM 664 O O . GLU A 1 86 ? 1.544 9.748 3.632 1.00 77.94 86 GLU A O 1
ATOM 669 N N . VAL A 1 87 ? 2.381 8.373 5.189 1.00 83.38 87 VAL A N 1
ATOM 670 C CA . VAL A 1 87 ? 3.796 8.575 4.823 1.00 83.38 87 VAL A CA 1
ATOM 671 C C . VAL A 1 87 ? 4.299 7.460 3.903 1.00 83.38 87 VAL A C 1
ATOM 673 O O . VAL A 1 87 ? 5.146 7.697 3.048 1.00 83.38 87 VAL A O 1
ATOM 676 N N . MET A 1 88 ? 3.821 6.231 4.106 1.00 81.06 88 MET A N 1
ATOM 677 C CA . MET A 1 88 ? 4.192 5.027 3.358 1.00 81.06 88 MET A CA 1
ATOM 678 C C . MET A 1 88 ? 2.959 4.125 3.180 1.00 81.06 88 MET A C 1
ATOM 680 O O . MET A 1 88 ? 2.795 3.166 3.944 1.00 81.06 88 MET A O 1
ATOM 684 N N . PRO A 1 89 ? 2.083 4.406 2.200 1.00 81.88 89 PRO A N 1
ATOM 685 C CA . PRO A 1 89 ? 0.847 3.646 1.988 1.00 81.88 89 PRO A CA 1
ATOM 686 C C . PRO A 1 89 ? 1.088 2.185 1.586 1.00 81.88 89 PRO A C 1
ATOM 688 O O . PRO A 1 89 ? 0.337 1.293 1.968 1.00 81.88 89 PRO A O 1
ATOM 691 N N . GLN A 1 90 ? 2.188 1.899 0.892 1.00 81.38 90 GLN A N 1
ATOM 692 C CA . GLN A 1 90 ? 2.536 0.542 0.477 1.00 81.38 90 GLN A CA 1
ATOM 693 C C . GLN A 1 90 ? 2.971 -0.364 1.645 1.00 81.38 90 GLN A C 1
ATOM 695 O O . GLN A 1 90 ? 3.029 -1.583 1.496 1.00 81.38 90 GLN A O 1
ATOM 700 N N . THR A 1 91 ? 3.268 0.189 2.832 1.00 83.69 91 THR A N 1
ATOM 701 C CA . THR A 1 91 ? 3.890 -0.587 3.915 1.00 83.69 91 THR A CA 1
ATOM 702 C C . THR A 1 91 ? 2.981 -1.727 4.420 1.00 83.69 91 THR A C 1
ATOM 704 O O . THR A 1 91 ? 1.837 -1.492 4.823 1.00 83.69 91 THR A O 1
ATOM 707 N N . PRO A 1 92 ? 3.470 -2.982 4.459 1.00 82.81 92 PRO A N 1
ATOM 708 C CA . PRO A 1 92 ? 2.724 -4.096 5.047 1.00 82.81 92 PRO A CA 1
ATOM 709 C C . PRO A 1 92 ? 2.909 -4.219 6.565 1.00 82.81 92 PRO A C 1
ATOM 711 O O . PRO A 1 92 ? 2.256 -5.042 7.210 1.00 82.81 92 PRO A O 1
ATOM 714 N N . PHE A 1 93 ? 3.778 -3.400 7.172 1.00 85.44 93 PHE A N 1
ATOM 715 C CA . PHE A 1 93 ? 4.182 -3.550 8.569 1.00 85.44 93 PHE A CA 1
ATOM 716 C C . PHE A 1 93 ? 3.907 -2.304 9.419 1.00 85.44 93 PHE A C 1
ATOM 718 O O . PHE A 1 93 ? 4.153 -1.163 9.016 1.00 85.44 93 PHE A O 1
ATOM 725 N N . CYS A 1 94 ? 3.475 -2.529 10.664 1.00 84.88 94 CYS A N 1
ATOM 726 C CA . CYS A 1 94 ? 3.394 -1.473 11.672 1.00 84.88 94 CYS A CA 1
ATOM 727 C C . CYS A 1 94 ? 4.795 -1.012 12.111 1.00 84.88 94 CYS A C 1
ATOM 729 O O . CYS A 1 94 ? 5.781 -1.726 11.922 1.00 84.88 94 CYS A O 1
ATOM 731 N N . VAL A 1 95 ? 4.885 0.158 12.761 1.00 84.00 95 VAL A N 1
ATOM 732 C CA . VAL A 1 95 ? 6.156 0.726 13.264 1.00 84.00 95 VAL A CA 1
ATOM 733 C C . VAL A 1 95 ? 6.943 -0.295 14.091 1.00 84.00 95 VAL A C 1
ATOM 735 O O . VAL A 1 95 ? 8.135 -0.474 13.870 1.00 84.00 95 VAL A O 1
ATOM 738 N N . GLY A 1 96 ? 6.266 -1.019 14.988 1.00 82.94 96 GLY A N 1
ATOM 739 C CA . GLY A 1 96 ? 6.907 -2.019 15.842 1.00 82.94 96 GLY A CA 1
ATOM 740 C C . GLY A 1 96 ? 7.518 -3.183 15.062 1.00 82.94 96 GLY A C 1
ATOM 741 O O . GLY A 1 96 ? 8.613 -3.6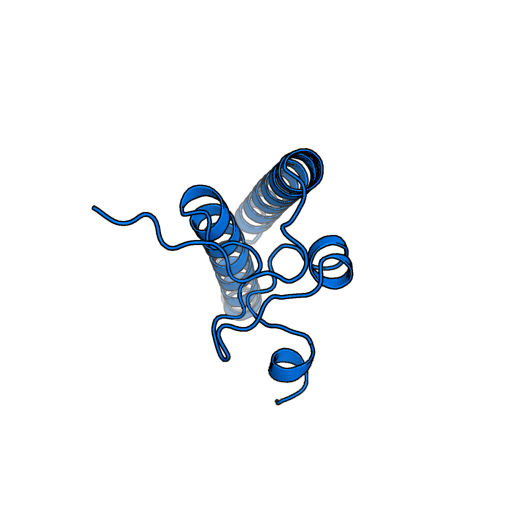22 15.387 1.00 82.94 96 GLY A O 1
ATOM 742 N N . CYS A 1 97 ? 6.853 -3.669 14.011 1.00 85.12 97 CYS A N 1
ATOM 743 C CA . CYS A 1 97 ? 7.375 -4.759 13.185 1.00 85.12 97 CYS A CA 1
ATOM 744 C C . CYS A 1 97 ? 8.422 -4.290 12.174 1.00 85.12 97 CYS A C 1
ATOM 746 O O . CYS A 1 97 ? 9.346 -5.044 11.889 1.00 85.12 97 CYS A O 1
ATOM 748 N N . ALA A 1 98 ? 8.307 -3.057 11.678 1.00 81.81 98 ALA A N 1
ATOM 749 C CA . ALA A 1 98 ? 9.268 -2.461 10.756 1.00 81.81 98 ALA A CA 1
ATOM 750 C C . ALA A 1 98 ? 10.616 -2.140 11.427 1.00 81.81 98 ALA A C 1
ATOM 752 O O . ALA A 1 98 ? 11.649 -2.147 10.764 1.00 81.81 98 ALA A O 1
ATOM 753 N N . SER A 1 99 ? 10.628 -1.868 12.736 1.00 76.69 99 SER A N 1
ATOM 754 C CA . SER A 1 99 ? 11.863 -1.621 13.495 1.00 76.69 99 SER A CA 1
ATOM 755 C C . SER A 1 99 ? 12.625 -2.892 13.889 1.00 76.69 99 SER A C 1
ATOM 757 O O . SER A 1 99 ? 13.780 -2.799 14.299 1.00 76.69 99 SER A O 1
ATOM 759 N N . VAL A 1 100 ? 12.009 -4.073 13.778 1.00 67.44 100 VAL A N 1
ATOM 760 C CA . VAL A 1 100 ? 12.642 -5.355 14.122 1.00 67.44 100 VAL A CA 1
ATOM 761 C C . VAL A 1 100 ? 13.266 -5.938 12.855 1.00 67.44 100 VAL A C 1
ATOM 763 O O . VAL A 1 100 ? 12.593 -6.644 12.103 1.00 67.44 100 VAL A O 1
ATOM 766 N N . LYS A 1 101 ? 14.533 -5.577 12.628 1.00 47.72 101 LYS A N 1
ATOM 767 C CA . LYS A 1 101 ? 15.378 -6.058 11.527 1.00 47.72 101 LYS A CA 1
ATOM 768 C C . LYS A 1 101 ? 15.810 -7.509 11.726 1.00 47.72 101 LYS A C 1
ATOM 770 O O . LYS A 1 101 ? 16.073 -7.881 12.892 1.00 47.72 101 LYS A O 1
#

pLDDT: mean 76.49, std 13.68, range [36.88, 92.5]

Radius of gyration: 15.66 Å; chains: 1; bounding box: 47×25×37 Å

Foldseek 3Di:
DDDPDDDDDDDQDPVNLVVLLVVLVVVLVVLVVVLVPDDPDDVCPVVNVVSVVLNVLSVVLVVCVVVVNQQAAPPPRDGADPVVCVVPVSDNHHPVVVPPD

Sequence (101 aa):
MTAPQPIAGETVSPELLARLRAELEEQREARLAQLEEIPADEVERAFRDLAEKALEEIEAALERIDAGVYGLCERCQAPISVARLEVMPQTPFCVGCASVK

Secondary structure (DSSP, 8-state):
----PPPSS-PPPHHHHHHHHHHHHHHHHHHHHHHHHS---GGGHHHHHHHHHHHHHHHHHHHHHHTT-TTB-TTT-PBPPHHHHTT-TT--S-HHHHT--